Protein AF-A0A060CER0-F1 (afdb_monomer)

Nearest PDB structures (foldseek):
  4go8-assembly1_A  TM=9.948E-01  e=6.143E-03  Burkholderia ubonensis subsp. mesacidophila
  4h8h-assembly2_B  TM=9.918E-01  e=6.587E-03  Rhizobium sp. MX-45
  8ids-assembly1_A  TM=9.915E-01  e=1.234E-02  Bacillus sp. (in: firmicutes)
  5brp-assembly1_A  TM=1.001E+00  e=1.875E-02  Bacillus licheniformis DSM 13 = ATCC 14580
  5zcd-assembly1_A  TM=9.890E-01  e=1.631E-02  Bacillus sp. (in: firmicutes)

Solvent-accessible surface area (backbone atoms only — not comparable to full-atom values): 2507 Å² total; per-residue (Å²): 95,74,44,80,46,62,55,58,78,68,31,53,70,84,77,84,82,49,22,35,73,67,22,51,60,76,40,46,68,59,48,45,74,74,67,40,76,43,78,41,115

pLDDT: mean 95.89, std 1.48, range [89.5, 97.5]

Radius of gyration: 10.16 Å; Cα contacts (8 Å, |Δi|>4): 54; chains: 1; bounding box: 27×13×23 Å

Foldseek 3Di:
DEDEDDQQPQADPPPPNGGDPVRVVVCPVVCVVVVHDYYDD

Secondary structure (DSSP, 8-state):
-EEE--GGGT--SSSSSS--HHHHHHTHHHHHHTT--EEE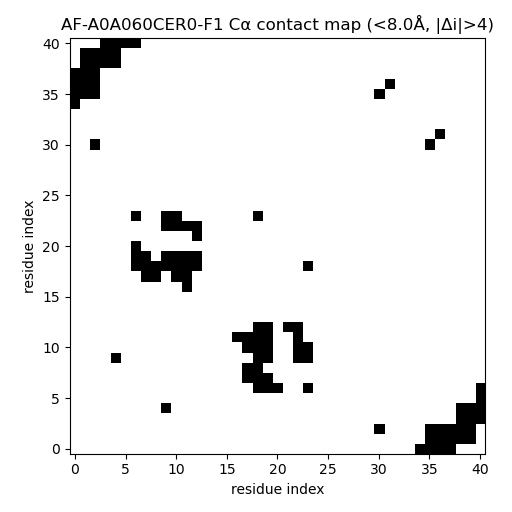-

Structure (mmCIF, N/CA/C/O backbone):
data_AF-A0A060CER0-F1
#
_entry.id   AF-A0A060CER0-F1
#
loop_
_atom_site.group_PDB
_atom_site.id
_atom_site.type_symbol
_atom_site.label_atom_id
_atom_site.label_alt_id
_atom_site.label_comp_id
_atom_site.label_asym_id
_atom_site.label_entity_id
_atom_site.label_seq_id
_atom_site.pdbx_PDB_ins_code
_atom_site.Cartn_x
_atom_site.Cartn_y
_atom_site.Cartn_z
_atom_site.occupancy
_atom_site.B_iso_or_equiv
_atom_site.auth_seq_id
_atom_site.auth_comp_id
_atom_site.auth_asym_id
_atom_site.auth_atom_id
_atom_site.pdbx_PDB_model_num
ATOM 1 N N . SER A 1 1 ? -16.466 -0.084 5.108 1.00 89.50 1 SER A N 1
ATOM 2 C CA . SER A 1 1 ? -16.249 0.823 3.957 1.00 89.50 1 SER A CA 1
ATOM 3 C C . SER A 1 1 ? -15.242 0.174 3.020 1.00 89.50 1 SER A C 1
ATOM 5 O O . SER A 1 1 ? -14.361 -0.532 3.505 1.00 89.50 1 SER A O 1
ATOM 7 N N . PHE A 1 2 ? -15.381 0.371 1.708 1.00 93.44 2 PHE A N 1
ATOM 8 C CA . PHE A 1 2 ? -14.488 -0.218 0.702 1.00 93.44 2 PHE A CA 1
ATOM 9 C C . PHE A 1 2 ? -13.616 0.857 0.053 1.00 93.44 2 PHE A C 1
ATOM 11 O O . PHE A 1 2 ? -14.091 1.973 -0.154 1.00 93.44 2 PHE A O 1
ATOM 18 N N . TYR A 1 3 ? -12.361 0.514 -0.230 1.00 96.00 3 TYR A N 1
ATOM 19 C CA . TYR A 1 3 ? -11.412 1.347 -0.963 1.00 96.00 3 TYR A CA 1
ATOM 20 C C . TYR A 1 3 ? -11.136 0.699 -2.321 1.00 96.00 3 TYR A C 1
ATOM 22 O O . TYR A 1 3 ? -10.669 -0.440 -2.372 1.00 96.00 3 TYR A O 1
ATOM 30 N N . GLU A 1 4 ? -11.477 1.399 -3.399 1.00 95.94 4 GLU A N 1
ATOM 31 C CA . GLU A 1 4 ? -11.267 0.928 -4.768 1.00 95.94 4 GLU A CA 1
ATOM 32 C C . GLU A 1 4 ? -9.823 1.196 -5.197 1.00 95.94 4 GLU A C 1
ATOM 34 O O . GLU A 1 4 ? -9.314 2.311 -5.061 1.00 95.94 4 GLU A O 1
ATOM 39 N N . ILE A 1 5 ? -9.151 0.156 -5.680 1.00 95.19 5 ILE A N 1
ATOM 40 C CA . ILE A 1 5 ? -7.761 0.188 -6.115 1.00 95.19 5 ILE A CA 1
ATOM 41 C C . ILE A 1 5 ? -7.691 -0.412 -7.503 1.00 95.19 5 ILE A C 1
ATOM 43 O O . ILE A 1 5 ? -8.030 -1.570 -7.693 1.00 95.19 5 ILE A O 1
ATOM 47 N N . TYR A 1 6 ? -7.130 0.343 -8.441 1.00 96.12 6 TYR A N 1
ATOM 48 C CA . TYR A 1 6 ? -6.728 -0.196 -9.730 1.00 96.12 6 TYR A CA 1
ATOM 49 C C . TYR A 1 6 ? -5.288 -0.741 -9.631 1.00 96.12 6 TYR A C 1
ATOM 51 O O . TYR A 1 6 ? -4.357 0.067 -9.521 1.00 96.12 6 TYR A O 1
ATOM 59 N N . PRO A 1 7 ? -5.059 -2.075 -9.634 1.00 93.12 7 PRO A N 1
ATOM 60 C CA . PRO A 1 7 ? -3.790 -2.667 -9.195 1.00 93.12 7 PRO A CA 1
ATOM 61 C C . PRO A 1 7 ? -2.570 -2.164 -9.963 1.00 93.12 7 PRO A C 1
ATOM 63 O O . PRO A 1 7 ? -1.580 -1.762 -9.357 1.00 93.12 7 PRO A O 1
ATOM 66 N N . THR A 1 8 ? -2.678 -2.096 -11.291 1.00 95.75 8 THR A N 1
ATOM 67 C CA . THR A 1 8 ? -1.566 -1.744 -12.184 1.00 95.75 8 THR A CA 1
ATOM 68 C C . THR A 1 8 ? -1.137 -0.283 -12.086 1.00 95.75 8 THR A C 1
ATOM 70 O O . THR A 1 8 ? -0.089 0.069 -12.618 1.00 95.75 8 THR A O 1
ATOM 73 N N . SER A 1 9 ? -1.924 0.570 -11.426 1.00 95.56 9 SER A N 1
ATOM 74 C CA . SER A 1 9 ? -1.637 2.004 -11.283 1.00 95.56 9 SER A CA 1
ATOM 75 C C . SER A 1 9 ? -1.421 2.437 -9.832 1.00 95.56 9 SER A C 1
ATOM 77 O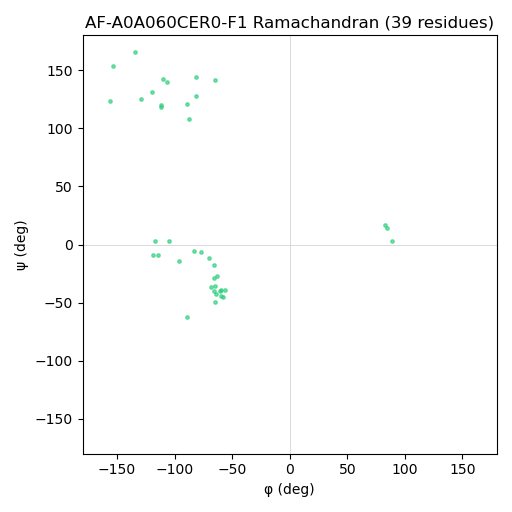 O . SER A 1 9 ? -1.273 3.629 -9.576 1.00 95.56 9 SER A O 1
ATOM 79 N N . TYR A 1 10 ? -1.445 1.507 -8.872 1.00 95.94 10 TYR A N 1
ATOM 80 C CA . TYR A 1 10 ? -1.440 1.855 -7.452 1.00 95.94 10 TYR A CA 1
ATOM 81 C C . TYR A 1 10 ? -0.034 1.979 -6.861 1.00 95.94 10 TYR A C 1
ATOM 83 O O . TYR A 1 10 ? 0.346 3.049 -6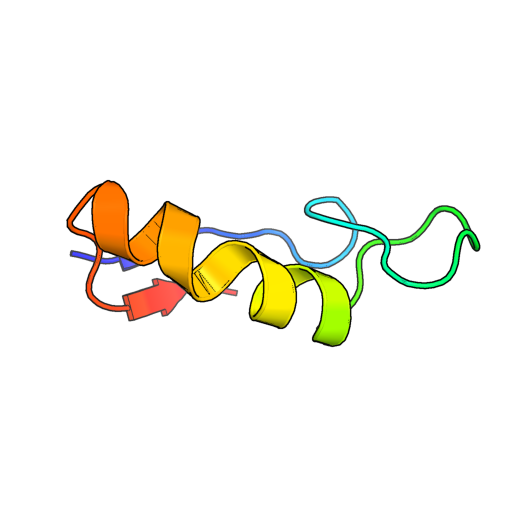.383 1.00 95.94 10 TYR A O 1
ATOM 91 N N . PHE A 1 11 ? 0.736 0.889 -6.860 1.00 96.75 11 PHE A N 1
ATOM 92 C CA . PHE A 1 11 ? 2.098 0.893 -6.336 1.00 96.75 11 PHE A CA 1
ATOM 93 C C . PHE A 1 11 ? 2.927 -0.227 -6.959 1.00 96.75 11 PHE A C 1
ATOM 95 O O . PHE A 1 11 ? 2.553 -1.395 -6.873 1.00 96.75 11 PHE A O 1
ATOM 102 N N . ASP A 1 12 ? 4.046 0.151 -7.563 1.00 97.31 12 ASP A N 1
ATOM 103 C CA . ASP A 1 12 ? 5.051 -0.749 -8.122 1.00 97.31 12 ASP A CA 1
ATOM 104 C C . ASP A 1 12 ? 6.076 -1.089 -7.029 1.00 97.31 12 ASP A C 1
ATOM 106 O O . ASP A 1 12 ? 6.683 -0.193 -6.433 1.00 97.31 12 ASP A O 1
ATOM 110 N N . SER A 1 13 ? 6.226 -2.378 -6.720 1.00 97.31 13 SER A N 1
ATOM 111 C CA . SER A 1 13 ? 7.144 -2.851 -5.682 1.00 97.31 13 SER A CA 1
ATOM 112 C C . SER A 1 13 ? 8.503 -3.307 -6.211 1.00 97.31 13 SER A C 1
ATOM 114 O O . SER A 1 13 ? 9.420 -3.495 -5.405 1.00 97.31 13 SER A O 1
ATOM 116 N N . ASN A 1 14 ? 8.645 -3.506 -7.524 1.00 96.44 14 ASN A N 1
ATOM 117 C CA . ASN A 1 14 ? 9.818 -4.124 -8.142 1.00 96.44 14 ASN A CA 1
ATOM 118 C C . ASN A 1 14 ? 10.553 -3.196 -9.139 1.00 96.44 14 ASN A C 1
ATOM 120 O O . ASN A 1 14 ? 11.670 -3.519 -9.548 1.00 96.44 14 ASN A O 1
ATOM 124 N N . 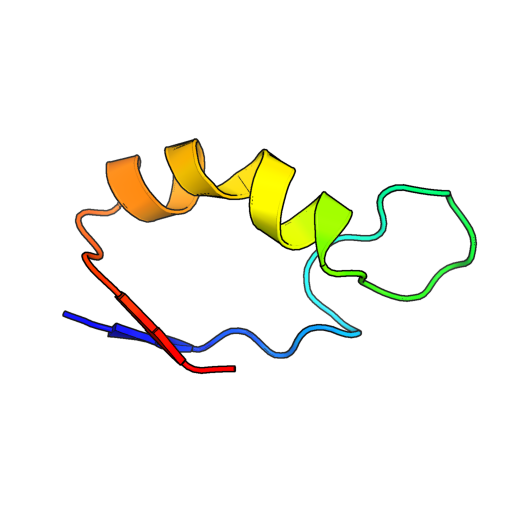GLY A 1 15 ? 9.978 -2.037 -9.470 1.00 96.88 15 GLY A N 1
ATOM 125 C CA . GLY A 1 15 ? 10.548 -1.022 -10.350 1.00 96.88 15 GLY A CA 1
ATOM 126 C C . GLY A 1 15 ? 10.340 -1.274 -11.846 1.00 96.88 15 GLY A C 1
ATOM 127 O O . GLY A 1 15 ? 11.066 -0.680 -12.647 1.00 96.88 15 GLY A O 1
ATOM 128 N N . ASP A 1 16 ? 9.415 -2.154 -12.242 1.00 96.62 16 ASP A N 1
ATOM 129 C CA . ASP A 1 16 ? 9.117 -2.456 -13.648 1.00 96.62 16 ASP A CA 1
ATOM 130 C C . ASP A 1 16 ? 8.146 -1.458 -14.313 1.00 96.62 16 ASP A C 1
ATOM 132 O O . ASP A 1 16 ? 7.955 -1.490 -15.534 1.00 96.62 16 ASP A O 1
ATOM 136 N N . GLY A 1 17 ? 7.597 -0.521 -13.535 1.00 96.44 17 GLY A N 1
ATOM 137 C CA . GLY A 1 17 ? 6.667 0.510 -13.982 1.00 96.44 17 GLY A CA 1
ATOM 138 C C . GLY A 1 17 ? 5.193 0.104 -13.928 1.00 96.44 1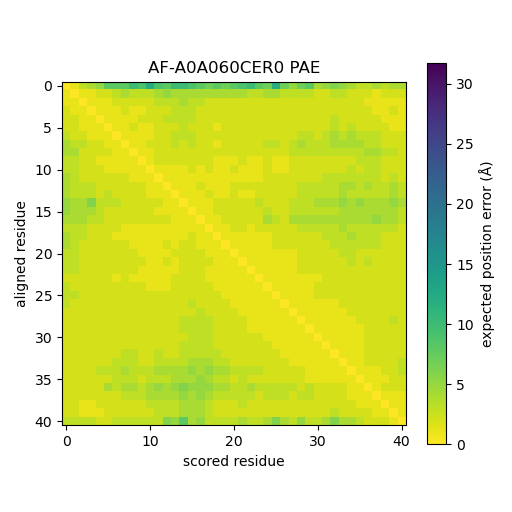7 GLY A C 1
ATOM 139 O O . GLY A 1 17 ? 4.344 0.900 -14.339 1.00 96.44 1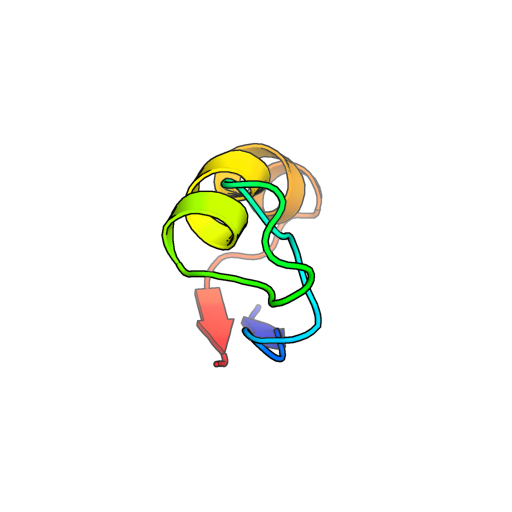7 GLY A O 1
ATOM 140 N N . ILE A 1 18 ? 4.866 -1.092 -13.430 1.00 96.62 18 ILE A N 1
ATOM 141 C CA . ILE A 1 18 ? 3.501 -1.606 -13.300 1.00 96.62 18 ILE A CA 1
ATOM 142 C C . ILE A 1 18 ? 3.204 -1.883 -11.825 1.00 96.62 18 ILE A C 1
ATOM 144 O O . ILE A 1 18 ? 3.963 -2.528 -11.111 1.00 96.62 18 ILE A O 1
ATOM 148 N N . GLY A 1 19 ? 2.055 -1.402 -11.351 1.00 97.25 19 GLY A N 1
ATOM 149 C CA . GLY A 1 19 ? 1.611 -1.693 -9.995 1.00 97.25 19 GLY A CA 1
ATOM 150 C C . GLY A 1 19 ? 1.311 -3.179 -9.784 1.00 97.25 19 GLY A C 1
ATOM 151 O O . GLY A 1 19 ? 0.742 -3.847 -10.652 1.00 97.25 19 GLY A O 1
ATOM 152 N N . ASP A 1 20 ? 1.665 -3.693 -8.610 1.00 96.50 20 ASP A N 1
ATOM 153 C CA . ASP A 1 20 ? 1.589 -5.119 -8.308 1.00 96.50 20 ASP A CA 1
ATOM 154 C C . ASP A 1 20 ? 0.959 -5.399 -6.927 1.00 96.50 20 ASP A C 1
ATOM 156 O O . ASP A 1 20 ? 0.784 -4.517 -6.078 1.00 96.50 20 ASP A O 1
ATOM 160 N N . LEU A 1 21 ? 0.577 -6.659 -6.688 1.00 96.25 21 LEU A N 1
ATOM 161 C CA . LEU A 1 21 ? -0.086 -7.066 -5.442 1.00 96.25 21 LEU A CA 1
ATOM 162 C C . LEU A 1 21 ? 0.822 -6.940 -4.207 1.00 96.25 21 LEU A C 1
ATOM 164 O O . LEU A 1 21 ? 0.325 -6.707 -3.098 1.00 96.25 21 LEU A O 1
ATOM 168 N N . ASN A 1 22 ? 2.142 -7.069 -4.371 1.00 96.94 22 ASN A N 1
ATOM 169 C CA . ASN A 1 22 ? 3.083 -6.840 -3.275 1.00 96.94 22 ASN A CA 1
ATOM 170 C C . ASN A 1 22 ? 3.100 -5.352 -2.909 1.00 96.94 22 ASN A C 1
ATOM 172 O O . ASN A 1 22 ? 3.141 -5.007 -1.728 1.00 96.94 22 ASN A O 1
ATOM 176 N N . GLY A 1 23 ? 2.975 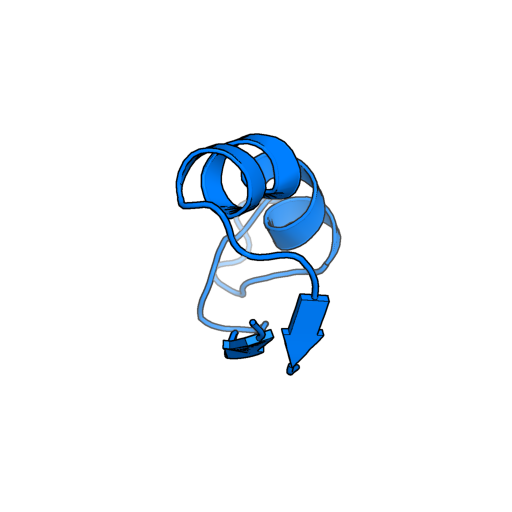-4.471 -3.897 1.00 96.69 23 GLY A N 1
ATOM 177 C CA . GLY A 1 23 ? 2.840 -3.040 -3.709 1.00 96.69 23 GLY A CA 1
ATOM 178 C C . GLY A 1 23 ? 1.566 -2.650 -2.969 1.00 96.69 23 GLY A C 1
ATOM 179 O O . GLY A 1 23 ? 1.624 -1.859 -2.026 1.00 96.69 23 GLY A O 1
ATOM 180 N N . ILE A 1 24 ? 0.430 -3.272 -3.302 1.00 96.56 24 ILE A N 1
ATOM 181 C CA . ILE A 1 24 ? -0.817 -3.108 -2.531 1.00 96.56 24 ILE A CA 1
ATOM 182 C C . ILE A 1 24 ? -0.608 -3.557 -1.078 1.00 96.56 24 ILE A C 1
ATOM 184 O O . ILE A 1 24 ? -0.987 -2.844 -0.146 1.00 96.56 24 ILE A O 1
ATOM 188 N N . SER A 1 25 ? 0.058 -4.698 -0.874 1.00 96.62 25 SER A N 1
ATOM 189 C CA . SER A 1 25 ? 0.338 -5.245 0.460 1.00 96.62 25 SER A CA 1
ATOM 190 C C . SER A 1 25 ? 1.162 -4.283 1.327 1.00 96.62 25 SER A C 1
ATOM 192 O O . SER A 1 25 ? 0.858 -4.094 2.505 1.00 96.62 25 SER A O 1
ATOM 194 N N . GLN A 1 26 ? 2.145 -3.592 0.742 1.00 96.81 26 GLN A N 1
ATOM 195 C CA . GLN A 1 26 ? 2.961 -2.586 1.438 1.00 96.81 26 GLN A CA 1
ATOM 196 C C . GLN A 1 26 ? 2.173 -1.340 1.879 1.00 96.81 26 GLN A C 1
ATOM 198 O O . GLN A 1 26 ? 2.637 -0.589 2.738 1.00 96.81 26 GLN A O 1
ATOM 203 N N . LYS A 1 27 ? 0.985 -1.096 1.313 1.00 96.00 27 LYS A N 1
ATOM 204 C CA . LYS A 1 27 ? 0.135 0.059 1.645 1.00 96.00 27 LYS A CA 1
ATOM 205 C C . LYS A 1 27 ? -1.071 -0.289 2.514 1.00 96.00 27 LYS A C 1
ATOM 207 O O . LYS A 1 27 ? -1.845 0.610 2.839 1.00 96.00 27 LYS A O 1
ATOM 212 N N . LEU A 1 28 ? -1.227 -1.542 2.946 1.00 96.06 28 LEU A N 1
ATOM 213 C CA . LEU A 1 28 ? -2.363 -1.951 3.782 1.00 96.06 28 LEU A CA 1
ATOM 214 C C . LEU A 1 28 ? -2.474 -1.129 5.073 1.00 96.06 28 LEU A C 1
ATOM 216 O O . LEU A 1 28 ? -3.576 -0.726 5.437 1.00 96.06 28 LEU A O 1
ATOM 220 N N . GLU A 1 29 ? -1.351 -0.802 5.721 1.00 96.44 29 GLU A N 1
ATOM 221 C CA . GLU A 1 29 ? -1.360 0.057 6.917 1.00 96.44 29 GLU A CA 1
ATOM 222 C C . GLU A 1 29 ? -1.834 1.486 6.610 1.00 96.44 29 GLU A C 1
ATOM 224 O O . GLU A 1 29 ? -2.575 2.075 7.395 1.00 96.44 29 GLU A O 1
ATOM 229 N N . TYR A 1 30 ? -1.496 2.028 5.434 1.00 95.81 30 TYR A N 1
ATOM 230 C CA . TYR A 1 30 ? -2.013 3.323 4.988 1.00 95.81 30 TYR A CA 1
ATOM 231 C C . TYR A 1 30 ? -3.531 3.269 4.779 1.00 95.81 30 TYR A C 1
ATOM 233 O O . TYR A 1 30 ? -4.256 4.086 5.347 1.00 95.81 30 TYR A O 1
A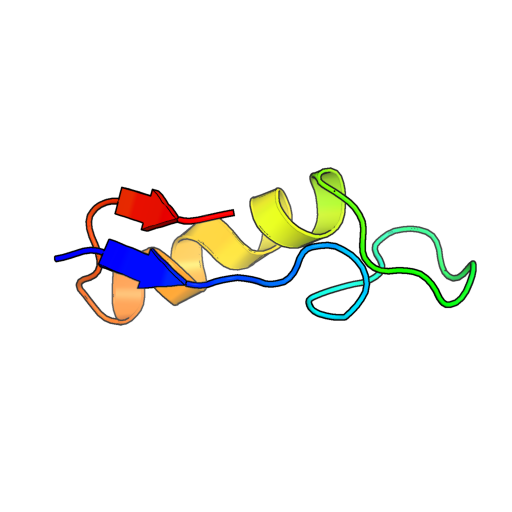TOM 241 N N . ILE A 1 31 ? -4.031 2.270 4.049 1.00 95.56 31 ILE A N 1
ATOM 242 C CA . ILE A 1 31 ? -5.469 2.096 3.787 1.00 95.56 31 ILE A CA 1
ATOM 243 C C . ILE A 1 31 ? -6.248 1.911 5.098 1.00 95.56 31 ILE A C 1
ATOM 245 O O . ILE A 1 31 ? -7.319 2.491 5.287 1.00 95.56 31 ILE A O 1
ATOM 249 N N . LYS A 1 32 ? -5.678 1.162 6.045 1.00 96.31 32 LYS A N 1
ATOM 250 C CA . LYS A 1 32 ? -6.241 0.967 7.382 1.00 96.31 32 LYS A CA 1
ATOM 251 C C . LYS A 1 32 ? -6.260 2.262 8.197 1.00 96.31 32 LYS A C 1
ATOM 253 O O . LYS A 1 32 ? -7.254 2.529 8.868 1.00 96.31 32 LYS A O 1
ATOM 258 N N . SER A 1 33 ? -5.213 3.090 8.113 1.00 97.50 33 SER A N 1
ATOM 259 C CA . SER A 1 33 ? -5.156 4.395 8.797 1.00 97.50 33 SER A CA 1
ATOM 260 C C . SER A 1 33 ? -6.233 5.376 8.316 1.00 97.50 33 SER A C 1
ATOM 262 O O . SER A 1 33 ? -6.697 6.209 9.089 1.00 97.50 33 SER A O 1
ATOM 264 N N . LEU A 1 34 ? -6.688 5.227 7.067 1.00 96.19 34 LEU A N 1
ATOM 265 C CA . LEU A 1 34 ? -7.811 5.978 6.504 1.00 96.19 34 LEU A CA 1
ATOM 266 C C . LEU A 1 34 ? -9.186 5.466 6.979 1.00 96.19 34 LEU A C 1
ATOM 268 O O . LEU A 1 34 ? -10.206 6.079 6.671 1.00 96.19 34 LEU A O 1
ATOM 272 N N . GLY A 1 35 ? -9.238 4.348 7.712 1.00 96.75 35 GLY A N 1
ATOM 273 C CA . GLY A 1 35 ? -10.474 3.767 8.242 1.00 96.75 35 GLY A CA 1
ATOM 274 C C . GLY A 1 35 ? -11.235 2.867 7.263 1.00 96.75 35 GLY A C 1
ATOM 275 O O . GLY A 1 35 ? -12.402 2.549 7.505 1.00 96.75 35 GLY A O 1
ATOM 276 N N . PHE A 1 36 ? -10.612 2.446 6.158 1.00 97.06 36 PHE A N 1
ATOM 277 C CA . PHE A 1 36 ? -11.208 1.464 5.251 1.00 97.06 36 PHE A CA 1
ATOM 278 C C . PHE A 1 36 ? -11.007 0.038 5.766 1.00 97.06 36 PHE A C 1
ATOM 280 O O . PHE A 1 36 ? -9.983 -0.299 6.357 1.00 97.06 36 PHE A O 1
ATOM 287 N N . THR A 1 37 ? -12.009 -0.810 5.537 1.00 95.19 37 THR A N 1
ATOM 288 C CA . THR A 1 37 ? -12.068 -2.176 6.088 1.00 95.19 37 THR A CA 1
ATOM 289 C C . THR A 1 37 ? -11.989 -3.258 5.016 1.00 95.19 37 THR A C 1
ATOM 291 O O . THR A 1 37 ? -11.913 -4.436 5.344 1.00 95.19 37 THR A O 1
ATOM 294 N N . GLY A 1 38 ? -12.061 -2.875 3.743 1.00 94.44 38 GLY A N 1
ATOM 295 C CA . GLY A 1 38 ? -12.054 -3.790 2.612 1.00 94.44 38 GLY A CA 1
ATOM 296 C C . GLY A 1 38 ? -11.515 -3.116 1.360 1.00 94.44 38 GLY A C 1
ATOM 297 O O . GLY A 1 38 ? -11.604 -1.895 1.218 1.00 94.44 38 GLY A O 1
ATOM 298 N N . LEU A 1 39 ? -10.969 -3.931 0.464 1.00 95.50 39 LEU A N 1
ATOM 299 C CA . LEU A 1 39 ? -10.468 -3.514 -0.839 1.00 95.50 39 LEU A CA 1
ATOM 300 C C . LEU A 1 39 ? -11.422 -3.971 -1.935 1.00 95.50 39 LEU A C 1
ATOM 302 O O . LEU A 1 39 ? -11.933 -5.089 -1.879 1.00 95.50 39 LEU A O 1
ATOM 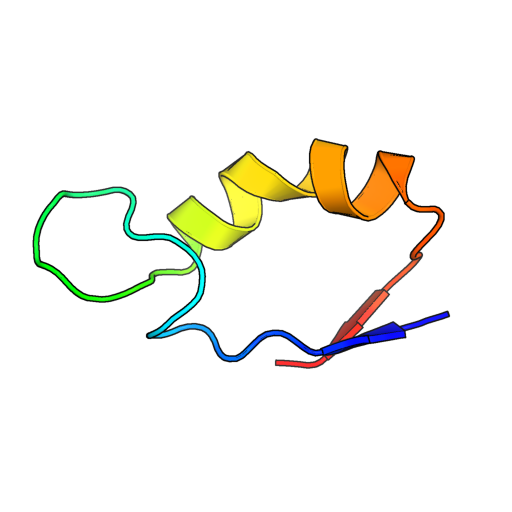306 N N . TRP A 1 40 ? -11.631 -3.107 -2.919 1.00 95.94 40 TRP A N 1
ATOM 307 C CA . TRP A 1 40 ? -12.222 -3.460 -4.201 1.00 95.94 40 TRP A CA 1
ATOM 308 C C . TRP A 1 40 ? -11.122 -3.319 -5.254 1.00 95.94 40 TRP A C 1
ATOM 310 O O . TRP A 1 40 ? -10.524 -2.253 -5.363 1.00 95.94 40 TRP A O 1
ATOM 320 N N . LEU A 1 41 ? -10.809 -4.418 -5.939 1.00 92.25 41 LEU A N 1
ATOM 321 C CA . LEU A 1 41 ? -9.809 -4.503 -7.004 1.00 92.25 41 LEU A CA 1
ATOM 322 C C . LEU A 1 41 ? -10.473 -4.583 -8.380 1.00 92.25 41 LEU A C 1
ATOM 324 O O . LEU A 1 41 ? -11.548 -5.229 -8.451 1.00 92.25 41 LEU A O 1
#

Mean predicted aligned error: 2.19 Å

Sequence (41 aa):
SFYEIYPTSYFDSNGDGIGDLNGISQKLEYIKSLGFTGLWL